Protein AF-A0AAP8BC63-F1 (afdb_monomer_lite)

Sequence (107 aa):
MTLDHYGAYVAQFDVSWDEFSYDQNGKEVLTHKTWEGSGRDKTAHFSTVIPLPPNSKNVKVVARECTGLAWEWWRTIINEQNVPLTNEIKVSIGGTTLYPTANINHN

Structure (mmCIF, N/CA/C/O backbone):
data_AF-A0AAP8BC63-F1
#
_entry.id   AF-A0AAP8BC63-F1
#
loop_
_atom_site.group_PDB
_atom_site.id
_atom_site.type_symbol
_atom_site.label_atom_id
_atom_site.label_alt_id
_atom_site.label_comp_id
_atom_site.label_asym_id
_atom_site.label_entity_id
_atom_site.label_seq_id
_atom_site.pdbx_PDB_ins_code
_atom_site.Cartn_x
_atom_site.Cartn_y
_atom_site.Cartn_z
_atom_site.occupancy
_atom_site.B_iso_or_equiv
_atom_site.auth_seq_id
_atom_site.auth_comp_id
_atom_site.auth_asym_id
_atom_site.auth_atom_id
_atom_site.pdbx_PDB_model_num
ATOM 1 N N . MET A 1 1 ? -5.075 8.201 1.022 1.00 97.38 1 MET A N 1
ATOM 2 C CA . MET A 1 1 ? -3.746 7.716 0.596 1.00 97.38 1 MET A CA 1
ATOM 3 C C . MET A 1 1 ? -3.667 7.712 -0.920 1.00 97.38 1 MET A C 1
ATOM 5 O O . MET A 1 1 ? -4.613 7.269 -1.559 1.00 97.38 1 MET A O 1
ATOM 9 N N . THR A 1 2 ? -2.563 8.179 -1.486 1.00 98.38 2 THR A N 1
ATOM 10 C CA . THR A 1 2 ? -2.311 8.185 -2.932 1.00 98.38 2 THR A CA 1
ATOM 11 C C . THR A 1 2 ? -1.253 7.142 -3.261 1.00 98.38 2 THR A C 1
ATOM 13 O O . THR A 1 2 ? -0.217 7.100 -2.597 1.00 98.38 2 THR A O 1
ATOM 16 N N . LEU A 1 3 ? -1.513 6.318 -4.275 1.00 98.44 3 LEU A N 1
ATOM 17 C CA . LEU A 1 3 ? -0.518 5.430 -4.874 1.00 98.44 3 LEU A CA 1
ATOM 18 C C . LEU A 1 3 ? -0.054 6.034 -6.198 1.00 98.44 3 LEU A C 1
ATOM 20 O O . LEU A 1 3 ? -0.883 6.496 -6.985 1.00 98.44 3 LEU A O 1
ATOM 24 N N . ASP A 1 4 ? 1.250 6.005 -6.441 1.00 98.50 4 ASP A N 1
ATOM 25 C CA . ASP A 1 4 ? 1.878 6.542 -7.643 1.00 98.50 4 ASP A CA 1
ATOM 26 C C . ASP A 1 4 ? 2.931 5.557 -8.167 1.00 98.50 4 ASP A C 1
ATOM 28 O O . ASP A 1 4 ? 3.871 5.201 -7.456 1.00 98.50 4 ASP A O 1
ATOM 32 N N . HIS A 1 5 ? 2.755 5.066 -9.392 1.00 98.44 5 HIS A N 1
ATOM 33 C CA . HIS A 1 5 ? 3.665 4.127 -10.049 1.00 98.44 5 HIS A CA 1
ATOM 34 C C . HIS A 1 5 ? 4.177 4.713 -11.358 1.00 98.44 5 HIS A C 1
ATOM 36 O O . HIS A 1 5 ? 3.435 4.846 -12.336 1.00 98.44 5 HIS A O 1
ATOM 42 N N . TYR A 1 6 ? 5.475 4.996 -11.377 1.00 98.25 6 TYR A N 1
ATOM 43 C CA . TYR A 1 6 ? 6.213 5.479 -12.543 1.00 98.25 6 TYR A CA 1
ATOM 44 C C . TYR A 1 6 ? 7.428 4.593 -12.875 1.00 98.25 6 TYR A C 1
ATOM 46 O O . TYR A 1 6 ? 8.279 4.979 -13.675 1.00 98.25 6 TYR A O 1
ATOM 54 N N . GLY A 1 7 ? 7.533 3.409 -12.263 1.00 97.81 7 GLY A N 1
ATOM 55 C CA . GLY A 1 7 ? 8.624 2.464 -12.498 1.00 97.81 7 GLY A CA 1
ATOM 56 C C . GLY A 1 7 ? 8.505 1.726 -13.834 1.00 97.81 7 GLY A C 1
ATOM 57 O O . GLY A 1 7 ? 7.411 1.393 -14.290 1.00 97.81 7 GLY A O 1
ATOM 58 N N . ALA A 1 8 ? 9.641 1.415 -14.454 1.00 96.94 8 ALA A N 1
ATOM 59 C CA . ALA A 1 8 ? 9.718 0.687 -15.723 1.00 96.94 8 ALA A CA 1
ATOM 60 C C . ALA A 1 8 ? 9.504 -0.834 -15.547 1.00 96.94 8 ALA A C 1
ATOM 62 O O . ALA A 1 8 ? 10.338 -1.639 -15.957 1.00 96.94 8 ALA A O 1
ATOM 63 N N . TYR A 1 9 ? 8.406 -1.222 -14.895 1.00 96.56 9 TYR A N 1
ATOM 64 C CA . TYR A 1 9 ? 8.006 -2.604 -14.614 1.00 96.56 9 TYR A CA 1
ATOM 65 C C . TYR A 1 9 ? 6.495 -2.695 -14.352 1.00 96.56 9 TYR A C 1
ATOM 67 O O . TYR A 1 9 ? 5.826 -1.697 -14.073 1.00 96.56 9 TYR A O 1
ATOM 75 N N . VAL A 1 10 ? 5.938 -3.906 -14.426 1.00 97.62 10 VAL A N 1
ATOM 76 C CA . VAL A 1 10 ? 4.580 -4.179 -13.932 1.00 97.62 10 VAL A CA 1
ATOM 77 C C . VAL A 1 10 ? 4.638 -4.294 -12.413 1.00 97.62 10 VAL A C 1
ATOM 79 O O . VAL A 1 10 ? 5.509 -4.986 -11.890 1.00 97.62 10 VAL A O 1
ATOM 82 N N . ALA A 1 11 ? 3.717 -3.642 -11.709 1.00 98.06 11 ALA A N 1
ATOM 83 C CA . ALA A 1 11 ? 3.621 -3.691 -10.259 1.00 98.06 11 ALA A CA 1
ATOM 84 C C . ALA A 1 11 ? 2.260 -4.216 -9.787 1.00 98.06 11 ALA A C 1
ATOM 86 O O . ALA A 1 11 ? 1.245 -4.051 -10.462 1.00 98.06 11 ALA A O 1
ATOM 87 N N . GLN A 1 12 ? 2.238 -4.797 -8.593 1.00 98.00 12 GLN A N 1
ATOM 88 C CA . GLN A 1 12 ? 1.028 -5.061 -7.823 1.00 98.00 12 GLN A CA 1
ATOM 89 C C . GLN A 1 12 ? 1.150 -4.394 -6.461 1.00 98.00 12 GLN A C 1
ATOM 91 O O . GLN A 1 12 ? 2.212 -4.425 -5.839 1.00 98.00 12 GLN A O 1
ATOM 96 N N . PHE A 1 13 ? 0.043 -3.842 -5.980 1.00 98.38 13 PHE A N 1
ATOM 97 C CA . PHE A 1 13 ? -0.071 -3.368 -4.608 1.00 98.38 13 PHE A CA 1
ATOM 98 C C . PHE A 1 13 ? -0.929 -4.342 -3.799 1.00 98.38 13 PHE A C 1
ATOM 100 O O . PHE A 1 13 ? -1.835 -4.968 -4.342 1.00 98.38 13 PHE A O 1
ATOM 107 N N . ASP A 1 14 ? -0.659 -4.453 -2.507 1.00 98.25 14 ASP A N 1
ATOM 108 C CA . ASP A 1 14 ? -1.530 -5.073 -1.511 1.00 98.25 14 ASP A CA 1
ATOM 109 C C . ASP A 1 14 ? -1.693 -4.061 -0.373 1.00 98.25 14 ASP A C 1
ATOM 111 O O . ASP A 1 14 ? -0.765 -3.800 0.398 1.00 98.25 14 ASP A O 1
ATOM 115 N N . VAL A 1 15 ? -2.859 -3.416 -0.363 1.00 98.50 15 VAL A N 1
ATOM 116 C CA . VAL A 1 15 ? -3.235 -2.374 0.591 1.00 98.50 15 VAL A CA 1
ATOM 117 C C . VAL A 1 15 ? -4.402 -2.863 1.432 1.00 98.50 15 VAL A C 1
ATOM 119 O O . VAL A 1 15 ? -5.454 -3.232 0.897 1.00 98.50 15 VAL A O 1
ATOM 122 N N . SER A 1 16 ? -4.238 -2.779 2.748 1.00 98.69 16 SER A N 1
ATOM 123 C CA . SER A 1 16 ? -5.271 -3.124 3.719 1.00 98.69 16 SER A CA 1
ATOM 124 C C . SER A 1 16 ? -5.229 -2.208 4.936 1.00 98.69 16 SER A C 1
ATOM 126 O O . SER A 1 16 ? -4.196 -1.614 5.242 1.00 98.69 16 SER A O 1
ATOM 128 N N . TRP A 1 17 ? -6.347 -2.108 5.642 1.00 98.75 17 TRP A N 1
ATOM 129 C CA . TRP A 1 17 ? -6.471 -1.394 6.912 1.00 98.75 17 TRP A CA 1
ATOM 130 C C . TRP A 1 17 ? -7.576 -2.037 7.748 1.00 98.75 17 TRP A C 1
ATOM 132 O O . TRP A 1 17 ? -8.379 -2.812 7.229 1.00 98.75 17 TRP A O 1
ATOM 142 N N . ASP A 1 18 ? -7.638 -1.697 9.028 1.00 98.75 18 ASP A N 1
ATOM 143 C CA . ASP A 1 18 ? -8.767 -2.040 9.884 1.00 98.75 18 ASP A CA 1
ATOM 144 C C . ASP A 1 18 ? -9.561 -0.777 10.213 1.00 98.75 18 ASP A C 1
ATOM 146 O O . ASP A 1 18 ? -8.989 0.256 10.557 1.00 98.75 18 ASP A O 1
ATOM 150 N N . GLU A 1 19 ? -10.883 -0.865 10.149 1.00 98.50 19 GLU A N 1
ATOM 151 C CA . GLU A 1 19 ? -11.787 0.151 10.684 1.00 98.50 19 GLU A CA 1
ATOM 152 C C . GLU A 1 19 ? -12.190 -0.246 12.101 1.00 98.50 19 GLU A C 1
ATOM 154 O O . GLU A 1 19 ? -12.756 -1.326 12.307 1.00 98.50 19 GLU A O 1
ATOM 159 N N . PHE A 1 20 ? -11.892 0.607 13.083 1.00 97.75 20 PHE A N 1
ATOM 160 C CA . PHE A 1 20 ? -12.276 0.351 14.469 1.00 97.75 20 PHE A CA 1
ATOM 161 C C . PHE A 1 20 ? -13.627 0.987 14.810 1.00 97.75 20 PHE A C 1
ATOM 163 O O . PHE A 1 20 ? -13.969 2.087 14.370 1.00 97.75 20 PHE A O 1
ATOM 170 N N . SER A 1 21 ? -14.397 0.281 15.624 1.00 98.19 21 SER A N 1
ATOM 171 C CA . SER A 1 21 ? -15.627 0.751 16.263 1.00 98.19 21 SER A CA 1
ATOM 172 C C . SER A 1 21 ? -15.679 0.238 17.700 1.00 98.19 21 SER A C 1
ATOM 174 O O . SER A 1 21 ? -14.825 -0.551 18.100 1.00 98.19 21 SER A O 1
ATOM 176 N N . TYR A 1 22 ? -16.692 0.630 18.467 1.00 98.12 22 TYR A N 1
ATOM 177 C CA . TYR A 1 22 ? -16.902 0.123 19.823 1.00 98.12 22 TYR A CA 1
ATOM 178 C C . TYR A 1 22 ? -18.254 -0.579 19.923 1.00 98.12 22 TYR A C 1
ATOM 180 O O . TYR A 1 22 ? -19.249 -0.087 19.388 1.00 98.12 22 TYR A O 1
ATOM 188 N N . ASP A 1 23 ? -18.285 -1.736 20.585 1.00 97.00 23 ASP A N 1
ATOM 189 C CA . ASP A 1 23 ? -19.532 -2.426 20.909 1.00 97.00 23 ASP A CA 1
ATOM 190 C C . ASP A 1 23 ? -20.269 -1.751 22.083 1.00 97.00 23 ASP A C 1
ATOM 192 O O . ASP A 1 23 ? -19.799 -0.779 22.679 1.00 97.00 23 ASP A O 1
ATOM 196 N N . GLN A 1 24 ? -21.436 -2.287 22.445 1.00 97.19 24 GLN A N 1
ATOM 197 C CA . GLN A 1 24 ? -22.248 -1.788 23.564 1.00 97.19 24 GLN A CA 1
ATOM 198 C C . GLN A 1 24 ? -21.535 -1.803 24.931 1.00 97.19 24 GLN A C 1
ATOM 200 O O . GLN A 1 24 ? -21.973 -1.117 25.850 1.00 97.19 24 GLN A O 1
A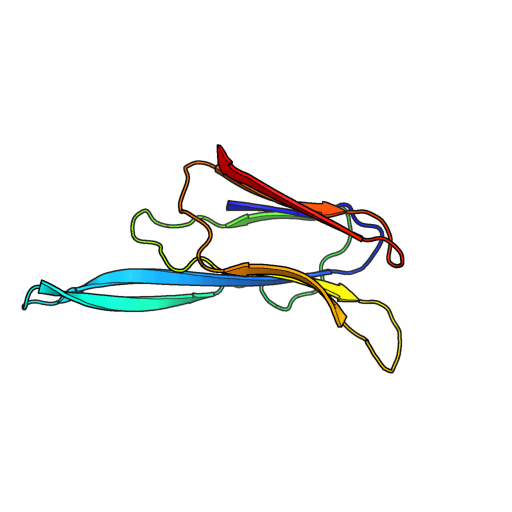TOM 205 N N . ASN A 1 25 ? -20.446 -2.564 25.073 1.00 97.06 25 ASN A N 1
ATOM 206 C CA . ASN A 1 25 ? -19.646 -2.657 26.294 1.00 97.06 25 ASN A CA 1
ATOM 207 C C . ASN A 1 25 ? -18.404 -1.748 26.246 1.00 97.06 25 ASN A C 1
ATOM 209 O O . ASN A 1 25 ? -17.567 -1.811 27.146 1.00 97.06 25 ASN A O 1
ATOM 213 N N . GLY A 1 26 ? -18.246 -0.938 25.193 1.00 96.25 26 GLY A N 1
ATOM 214 C CA . GLY A 1 26 ? -17.060 -0.112 24.975 1.00 96.25 26 GLY A CA 1
ATOM 215 C C . GLY A 1 26 ? -15.825 -0.910 24.547 1.00 96.25 26 GLY A C 1
ATOM 216 O O . GLY A 1 26 ? -14.716 -0.376 24.576 1.00 96.25 26 GLY A O 1
ATOM 217 N N . LYS A 1 27 ? -15.980 -2.180 24.151 1.00 97.69 27 LYS A N 1
ATOM 218 C CA . LYS A 1 27 ? -14.876 -2.985 23.627 1.00 97.69 27 LYS A CA 1
ATOM 219 C C . LYS A 1 27 ? -14.655 -2.649 22.158 1.00 97.69 27 LYS A C 1
ATOM 221 O O . LYS A 1 27 ? -15.597 -2.580 21.373 1.00 97.69 27 LYS A O 1
ATOM 226 N N . GLU A 1 28 ? -13.393 -2.470 21.789 1.00 97.50 28 GLU A N 1
ATOM 227 C CA . GLU A 1 28 ? -13.010 -2.228 20.404 1.00 97.50 28 GLU A CA 1
ATOM 228 C C . GLU A 1 28 ? -13.309 -3.453 19.518 1.00 97.50 28 GLU A C 1
ATOM 230 O O . GLU A 1 28 ? -12.983 -4.594 19.861 1.00 97.50 28 GLU A O 1
ATOM 235 N N . VAL A 1 29 ? -13.917 -3.197 18.361 1.00 98.19 29 VAL A N 1
ATOM 236 C CA . VAL A 1 29 ? -14.208 -4.167 17.302 1.00 98.19 29 VAL A CA 1
ATOM 237 C C . VAL A 1 29 ? -13.504 -3.706 16.034 1.00 98.19 29 VAL A C 1
ATOM 239 O O . VAL A 1 29 ? -13.645 -2.549 15.641 1.00 98.19 29 VAL A O 1
ATOM 242 N N . LEU A 1 30 ? -12.762 -4.612 15.395 1.00 98.25 30 LEU A N 1
ATOM 243 C CA . LEU A 1 30 ? -12.005 -4.337 14.175 1.00 98.25 30 LEU A CA 1
ATOM 244 C C . LEU A 1 30 ? -12.666 -4.984 12.970 1.00 98.25 30 LEU A C 1
ATOM 246 O O . LEU A 1 30 ? -12.922 -6.187 12.966 1.00 98.25 30 LEU A O 1
ATOM 250 N N . THR A 1 31 ? -12.900 -4.179 11.940 1.00 98.44 31 THR A N 1
ATOM 251 C CA . THR A 1 31 ? -13.386 -4.645 10.644 1.00 98.44 31 THR A CA 1
ATOM 252 C C . THR A 1 31 ? -12.275 -4.508 9.619 1.00 98.44 31 THR A C 1
ATOM 254 O O . THR A 1 31 ? -11.918 -3.394 9.241 1.00 98.44 31 THR A O 1
ATOM 257 N N . HIS A 1 32 ? -11.748 -5.636 9.149 1.00 98.50 32 HIS A N 1
ATOM 258 C CA . HIS A 1 32 ? -10.688 -5.642 8.147 1.00 98.50 32 HIS A CA 1
ATOM 259 C C . HIS A 1 32 ? -11.196 -5.176 6.779 1.00 98.50 32 HIS A C 1
ATOM 261 O O . HIS A 1 32 ? -12.279 -5.572 6.334 1.00 98.50 32 HIS A O 1
ATOM 267 N N . LYS A 1 33 ? -10.394 -4.361 6.098 1.00 98.56 33 LYS A N 1
ATOM 268 C CA . LYS A 1 33 ? -10.654 -3.826 4.764 1.00 98.56 33 LYS A CA 1
ATOM 269 C C . LYS A 1 33 ? -9.443 -4.031 3.869 1.00 98.56 33 LYS A C 1
ATOM 271 O O . LYS A 1 33 ? -8.293 -3.928 4.291 1.00 98.56 33 LYS A O 1
ATOM 276 N N . THR A 1 34 ? -9.717 -4.257 2.594 1.00 98.50 34 THR A N 1
ATOM 277 C CA . THR A 1 34 ? -8.702 -4.386 1.551 1.00 98.50 34 THR A CA 1
ATOM 278 C C . THR A 1 34 ? -9.118 -3.516 0.379 1.00 98.50 34 THR A C 1
ATOM 280 O O . THR A 1 34 ? -10.295 -3.468 0.020 1.00 98.50 34 THR A O 1
ATOM 283 N N . TRP A 1 35 ? -8.162 -2.822 -0.229 1.00 98.56 35 TRP A N 1
ATOM 284 C CA . TRP A 1 35 ? -8.431 -2.079 -1.452 1.00 98.56 35 TRP A CA 1
ATOM 285 C C . TRP A 1 35 ? -8.772 -3.034 -2.606 1.00 98.56 35 TRP A C 1
ATOM 287 O O . TRP A 1 35 ? -8.066 -4.008 -2.847 1.00 98.56 35 TRP A O 1
ATOM 297 N N . GLU A 1 36 ? -9.822 -2.738 -3.372 1.00 97.81 36 GLU A N 1
ATOM 298 C CA . GLU A 1 36 ? -10.300 -3.601 -4.469 1.00 97.81 36 GLU A CA 1
ATOM 299 C C . GLU A 1 36 ? -9.286 -3.804 -5.609 1.00 97.81 36 GLU A C 1
ATOM 301 O O . GLU A 1 36 ? -9.379 -4.760 -6.388 1.00 97.81 36 GLU A O 1
ATOM 306 N N . GLY A 1 37 ? -8.332 -2.878 -5.737 1.00 97.50 37 GLY A N 1
ATOM 307 C CA . GLY A 1 37 ? -7.246 -2.961 -6.708 1.00 97.50 37 GLY A CA 1
ATOM 308 C C . GLY A 1 37 ? -6.066 -3.820 -6.255 1.00 97.50 37 GLY A C 1
ATOM 309 O O . GLY A 1 37 ? -5.156 -4.028 -7.062 1.00 97.50 37 GLY A O 1
ATOM 310 N N . SER A 1 38 ? -6.074 -4.317 -5.013 1.00 97.69 38 SER A N 1
ATOM 311 C CA . SER A 1 38 ? -5.009 -5.163 -4.481 1.00 97.69 38 SER A CA 1
ATOM 312 C C . SER A 1 38 ? -4.841 -6.437 -5.318 1.00 97.69 38 SER A C 1
ATOM 314 O O . SER A 1 38 ? -5.818 -7.051 -5.748 1.00 97.69 38 SER A O 1
ATOM 316 N N . GLY A 1 39 ? -3.590 -6.816 -5.584 1.00 96.06 39 GLY A N 1
ATOM 317 C CA . GLY A 1 39 ? -3.234 -7.989 -6.391 1.00 96.06 39 GLY A CA 1
ATOM 318 C C . GLY A 1 39 ? -3.503 -7.860 -7.896 1.00 96.06 39 GLY A C 1
ATOM 319 O O . GLY A 1 39 ? -3.395 -8.852 -8.610 1.00 96.06 39 GLY A O 1
ATOM 320 N N . ARG A 1 40 ? -3.865 -6.670 -8.400 1.00 97.62 40 ARG A N 1
ATOM 321 C CA . ARG A 1 40 ? -4.048 -6.426 -9.842 1.00 97.62 40 ARG A CA 1
ATOM 322 C C . ARG A 1 40 ? -2.831 -5.746 -10.448 1.00 97.62 40 ARG A C 1
ATOM 324 O O . ARG A 1 40 ? -2.339 -4.769 -9.887 1.00 97.62 40 ARG A O 1
ATOM 331 N N . ASP A 1 41 ? -2.438 -6.195 -11.633 1.00 97.69 41 ASP A N 1
ATOM 332 C CA . ASP A 1 41 ? -1.316 -5.629 -12.385 1.00 97.69 41 ASP A CA 1
ATOM 333 C C . ASP A 1 41 ? -1.541 -4.147 -12.722 1.00 97.69 41 ASP A C 1
ATOM 335 O O . ASP A 1 41 ? -2.639 -3.737 -13.126 1.00 97.69 41 ASP A O 1
ATOM 339 N N . LYS A 1 42 ? -0.484 -3.347 -12.547 1.00 97.94 42 LYS A N 1
ATOM 340 C CA . LYS A 1 42 ? -0.403 -1.913 -12.854 1.00 97.94 42 LYS A CA 1
ATOM 341 C C . LYS A 1 42 ? 0.873 -1.624 -13.637 1.00 97.94 42 LYS A C 1
ATOM 343 O O . LYS A 1 42 ? 1.962 -2.014 -13.225 1.00 97.94 42 LYS A O 1
ATOM 348 N N . THR A 1 43 ? 0.749 -0.913 -14.748 1.00 97.69 43 THR A N 1
ATOM 349 C CA . THR A 1 43 ? 1.878 -0.425 -15.553 1.00 97.69 43 THR A CA 1
ATOM 350 C C . THR A 1 43 ? 2.097 1.060 -15.299 1.00 97.69 43 THR A C 1
ATOM 352 O O . THR A 1 43 ? 1.156 1.764 -14.936 1.00 97.69 43 THR A O 1
ATOM 355 N N . ALA A 1 44 ? 3.310 1.558 -15.529 1.00 95.50 44 ALA A N 1
ATOM 356 C CA . ALA A 1 44 ? 3.544 2.997 -15.528 1.00 95.50 44 ALA A CA 1
ATOM 357 C C . ALA A 1 44 ? 2.883 3.675 -16.753 1.00 95.50 44 ALA A C 1
ATOM 359 O O . ALA A 1 44 ? 2.851 3.098 -17.838 1.00 95.50 44 ALA A O 1
ATOM 360 N N . HIS A 1 45 ? 2.358 4.896 -16.646 1.00 97.38 45 HIS A N 1
ATOM 361 C CA . HIS A 1 45 ? 2.092 5.620 -15.399 1.00 97.38 45 HIS A CA 1
ATOM 362 C C . HIS A 1 45 ? 0.748 5.177 -14.799 1.00 97.38 45 HIS A C 1
ATOM 364 O O . HIS A 1 45 ? -0.261 5.151 -15.506 1.00 97.38 45 HIS A O 1
ATOM 370 N N . PHE A 1 46 ? 0.708 4.890 -13.498 1.00 98.44 46 PHE A N 1
ATOM 371 C CA . PHE A 1 46 ? -0.531 4.592 -12.778 1.00 98.44 46 PHE A CA 1
ATOM 372 C C . PHE A 1 46 ? -0.619 5.427 -11.505 1.00 98.44 46 PHE A C 1
ATOM 374 O O . PHE A 1 46 ? 0.316 5.453 -10.715 1.00 98.44 46 PHE A O 1
ATOM 381 N N . SER A 1 47 ? -1.769 6.061 -11.278 1.00 98.25 47 SER A N 1
ATOM 382 C CA . SER A 1 47 ? -2.051 6.766 -10.032 1.00 98.25 47 SER A CA 1
ATOM 383 C C . SER A 1 47 ? -3.496 6.545 -9.607 1.00 98.25 47 SER A C 1
ATOM 385 O O . SER A 1 47 ? -4.397 6.463 -10.443 1.00 98.25 47 SER A O 1
ATOM 387 N N . THR A 1 48 ? -3.716 6.418 -8.301 1.00 98.44 48 THR A N 1
ATOM 388 C CA . THR A 1 48 ? -5.050 6.265 -7.716 1.00 98.44 48 THR A CA 1
ATOM 389 C C . THR A 1 48 ? -5.082 6.808 -6.296 1.00 98.44 48 THR A C 1
ATOM 391 O O . THR A 1 48 ? -4.068 6.836 -5.597 1.00 98.44 48 THR A O 1
ATOM 394 N N . VAL A 1 49 ? -6.280 7.168 -5.844 1.00 98.25 49 VAL A N 1
ATOM 395 C CA . VAL A 1 49 ? -6.543 7.561 -4.459 1.00 98.25 49 VAL A CA 1
ATOM 396 C C . VAL A 1 49 ? -7.352 6.467 -3.770 1.00 98.25 49 VAL A C 1
ATOM 398 O O . VAL A 1 49 ? -8.334 5.969 -4.315 1.00 98.25 49 VAL A O 1
ATOM 401 N N . ILE A 1 50 ? -6.926 6.099 -2.566 1.00 98.06 50 ILE A N 1
ATOM 402 C CA . ILE A 1 50 ? -7.615 5.189 -1.653 1.00 98.06 50 ILE A CA 1
ATOM 403 C C . ILE A 1 50 ? -8.074 6.031 -0.455 1.00 98.06 50 ILE A C 1
ATOM 405 O O . ILE A 1 50 ? -7.223 6.490 0.323 1.00 98.06 50 ILE A O 1
ATOM 409 N N . PRO A 1 51 ? -9.383 6.305 -0.317 1.00 97.12 51 PRO A N 1
ATOM 410 C CA . PRO A 1 51 ? -9.903 7.017 0.840 1.00 97.12 51 PRO A CA 1
ATOM 411 C C . PRO A 1 51 ? -9.791 6.123 2.078 1.00 97.12 51 PRO A C 1
ATOM 413 O O . PRO A 1 51 ? -10.235 4.978 2.061 1.00 97.12 51 PRO A O 1
ATOM 416 N N . LEU A 1 52 ? -9.192 6.654 3.143 1.00 97.94 52 LEU A N 1
ATOM 417 C CA . LEU A 1 52 ? -9.118 5.997 4.445 1.00 97.94 52 LEU A CA 1
ATOM 418 C C . LEU A 1 52 ? -10.036 6.758 5.408 1.00 97.94 52 LEU A C 1
ATOM 420 O O . LEU A 1 52 ? -9.814 7.953 5.618 1.00 97.94 52 LEU A O 1
ATOM 424 N N . PRO A 1 53 ? -11.076 6.118 5.965 1.00 97.62 53 PRO A N 1
ATOM 425 C CA . PRO A 1 53 ? -11.919 6.734 6.982 1.00 97.62 53 PRO A CA 1
ATOM 426 C C . PRO A 1 53 ? -11.129 7.167 8.232 1.00 97.62 53 PRO A C 1
ATOM 428 O O . PRO A 1 53 ? -10.094 6.567 8.532 1.00 97.62 53 PRO A O 1
ATOM 431 N N . PRO A 1 54 ? -11.619 8.142 9.023 1.00 97.38 54 PRO A N 1
ATOM 432 C CA . PRO A 1 54 ? -10.934 8.614 10.235 1.00 97.38 54 PRO A CA 1
ATOM 433 C C . PRO A 1 54 ? -10.716 7.541 11.310 1.00 97.38 54 PRO A C 1
ATOM 435 O O . PRO A 1 54 ? -9.835 7.680 12.151 1.00 97.38 54 PRO A O 1
ATOM 438 N N . ASN A 1 55 ? -11.512 6.471 11.291 1.00 97.94 55 ASN A N 1
ATOM 439 C CA . ASN A 1 55 ? -11.375 5.322 12.183 1.00 97.94 55 ASN A CA 1
ATOM 440 C C . ASN A 1 55 ? -10.502 4.201 11.586 1.00 97.94 55 ASN A C 1
ATOM 442 O O . ASN A 1 55 ? -10.628 3.046 11.990 1.00 97.94 55 ASN A O 1
ATOM 446 N N . SER A 1 56 ? -9.642 4.516 10.615 1.00 98.25 56 SER A N 1
ATOM 447 C CA . SER A 1 56 ? -8.690 3.555 10.054 1.00 98.25 56 SER A CA 1
ATOM 448 C C . SER A 1 56 ? -7.471 3.398 10.956 1.00 98.25 56 SER A C 1
ATOM 450 O O . SER A 1 56 ? -6.897 4.380 11.425 1.00 98.25 56 SER A O 1
ATOM 452 N N . LYS A 1 57 ? -7.019 2.163 11.146 1.00 97.62 57 LYS A N 1
ATOM 453 C CA . LYS A 1 57 ? -5.741 1.839 11.782 1.00 97.62 57 LYS A CA 1
ATOM 454 C C . LYS A 1 57 ? -5.103 0.612 11.143 1.00 97.62 57 LYS A C 1
ATOM 456 O O . LYS A 1 57 ? -5.674 0.022 10.229 1.00 97.62 57 LYS A O 1
ATOM 461 N N . ASN A 1 58 ? -3.910 0.246 11.614 1.00 98.06 58 ASN A N 1
ATOM 462 C CA . ASN A 1 58 ? -3.147 -0.897 11.102 1.00 98.06 58 ASN A CA 1
ATOM 463 C C . ASN A 1 58 ? -2.991 -0.845 9.570 1.00 98.06 58 ASN A C 1
ATOM 465 O O . ASN A 1 58 ? -3.085 -1.862 8.884 1.00 98.06 58 ASN A O 1
ATOM 469 N N . VAL A 1 59 ? -2.812 0.362 9.022 1.00 98.31 59 VAL A N 1
ATOM 470 C CA . VAL A 1 59 ? -2.692 0.557 7.578 1.00 98.31 59 VAL A CA 1
ATOM 471 C C . VAL A 1 59 ? -1.420 -0.145 7.109 1.00 98.31 59 VAL A C 1
ATOM 473 O O . VAL A 1 59 ? -0.331 0.090 7.635 1.00 98.31 59 VAL A O 1
ATOM 476 N N . LYS A 1 60 ? -1.570 -1.021 6.122 1.00 98.44 60 LYS A N 1
ATOM 477 C CA . LYS A 1 60 ? -0.503 -1.806 5.507 1.00 98.44 60 LYS A CA 1
ATOM 478 C C . LYS A 1 60 ? -0.431 -1.461 4.030 1.00 98.44 60 LYS A C 1
ATOM 480 O O . LYS A 1 60 ? -1.455 -1.438 3.342 1.00 98.44 60 LYS A O 1
ATOM 485 N N . VAL A 1 61 ? 0.789 -1.261 3.539 1.00 98.25 61 VAL A N 1
ATOM 486 C CA . VAL A 1 61 ? 1.058 -1.056 2.118 1.00 98.25 61 VAL A CA 1
ATOM 487 C C . VAL A 1 61 ? 2.219 -1.931 1.683 1.00 98.25 61 VAL A C 1
ATOM 489 O O . VAL A 1 61 ? 3.359 -1.760 2.112 1.00 98.25 61 VAL A O 1
ATOM 492 N N . VAL A 1 62 ? 1.925 -2.855 0.778 1.00 98.50 62 VAL A N 1
ATOM 493 C CA . VAL A 1 62 ? 2.922 -3.668 0.092 1.00 98.50 62 VAL A CA 1
ATOM 494 C C . VAL A 1 62 ? 2.888 -3.318 -1.387 1.00 98.50 62 VAL A C 1
ATOM 496 O O . VAL A 1 62 ? 1.809 -3.217 -1.968 1.00 98.50 62 VAL A O 1
ATOM 499 N N . ALA A 1 63 ? 4.052 -3.171 -2.013 1.00 98.12 63 ALA A N 1
ATOM 500 C CA . ALA A 1 63 ? 4.166 -3.128 -3.466 1.00 98.12 63 ALA A CA 1
ATOM 501 C C . ALA A 1 63 ? 5.212 -4.134 -3.938 1.00 98.12 63 ALA A C 1
ATOM 503 O O . ALA A 1 63 ? 6.263 -4.304 -3.311 1.00 98.12 63 ALA A O 1
ATOM 504 N N . ARG A 1 64 ? 4.916 -4.808 -5.045 1.00 97.50 64 ARG A N 1
ATOM 505 C CA . ARG A 1 64 ? 5.772 -5.816 -5.668 1.00 97.50 64 ARG A CA 1
ATOM 506 C C . ARG A 1 64 ? 5.920 -5.505 -7.145 1.00 97.50 64 ARG A C 1
ATOM 508 O O . ARG A 1 64 ? 4.945 -5.098 -7.766 1.00 97.50 64 ARG A O 1
ATOM 515 N N . GLU A 1 65 ? 7.093 -5.741 -7.709 1.00 96.69 65 GLU A N 1
ATOM 516 C CA . GLU A 1 65 ? 7.305 -5.717 -9.158 1.00 96.69 65 GLU A CA 1
ATOM 517 C C . GLU A 1 65 ? 7.365 -7.127 -9.739 1.00 96.69 65 GLU A C 1
ATOM 519 O O . GLU A 1 65 ? 7.821 -8.065 -9.082 1.00 96.69 65 GLU A O 1
ATOM 524 N N . CYS A 1 66 ? 6.936 -7.256 -10.989 1.00 93.12 66 CYS A N 1
ATOM 525 C CA . CYS A 1 66 ? 7.111 -8.459 -11.782 1.00 93.12 66 CYS A CA 1
ATOM 526 C C . CYS A 1 66 ? 8.514 -8.454 -12.401 1.00 93.12 66 CYS A C 1
ATOM 528 O O . CYS A 1 66 ? 8.794 -7.647 -13.291 1.00 93.12 66 CYS A O 1
ATOM 530 N N . THR A 1 67 ? 9.395 -9.344 -11.941 1.00 85.00 67 THR A N 1
ATOM 531 C CA . THR A 1 67 ? 10.776 -9.435 -12.459 1.00 85.00 67 THR A CA 1
ATOM 532 C C . THR A 1 67 ? 10.854 -10.210 -13.777 1.00 85.00 67 THR A C 1
ATOM 534 O O . THR A 1 67 ? 11.838 -10.102 -14.506 1.00 85.00 67 THR A O 1
ATOM 537 N N . GLY A 1 68 ? 9.837 -11.034 -14.068 1.00 81.31 68 GLY A N 1
ATOM 538 C CA . GLY A 1 68 ? 9.846 -11.995 -15.174 1.00 81.31 68 GLY A CA 1
ATOM 539 C C . GLY A 1 68 ? 10.796 -13.189 -14.977 1.00 81.31 68 GLY A C 1
ATOM 540 O O . GLY A 1 68 ? 10.971 -13.981 -15.902 1.00 81.31 68 GLY A O 1
ATOM 541 N N . LEU A 1 69 ? 11.417 -13.338 -13.800 1.00 80.88 69 LEU A N 1
ATOM 542 C CA . LEU A 1 69 ? 12.317 -14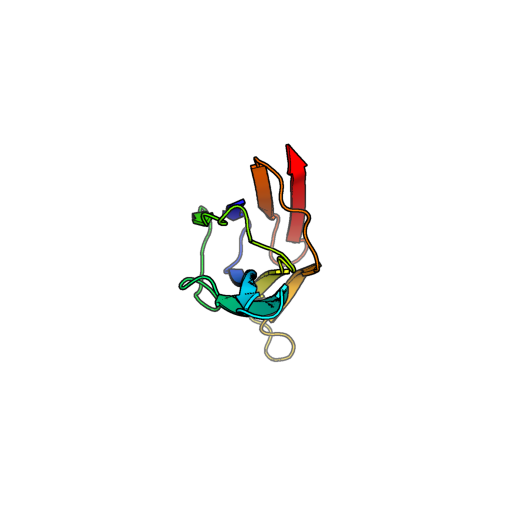.448 -13.477 1.00 80.88 69 LEU A CA 1
ATOM 543 C C . LEU A 1 69 ? 11.537 -15.629 -12.897 1.00 80.88 69 LEU A C 1
ATOM 545 O O . LEU A 1 69 ? 10.839 -15.479 -11.897 1.00 80.88 69 LEU A O 1
ATOM 549 N N . ALA A 1 70 ? 11.724 -16.827 -13.460 1.00 78.25 70 ALA A N 1
ATOM 550 C CA . ALA A 1 70 ? 11.032 -18.053 -13.033 1.00 78.25 70 ALA A CA 1
ATOM 551 C C . ALA A 1 70 ? 11.154 -18.353 -11.525 1.00 78.25 70 ALA A C 1
ATOM 553 O O . ALA A 1 70 ? 10.236 -18.916 -10.935 1.00 78.25 70 ALA A O 1
ATOM 554 N N . TRP A 1 71 ? 12.271 -17.970 -10.901 1.00 73.00 71 TRP A N 1
ATOM 555 C CA . TRP A 1 71 ? 12.561 -18.217 -9.485 1.00 73.00 71 TRP A CA 1
ATOM 556 C C . TRP A 1 71 ? 12.183 -17.062 -8.545 1.00 73.00 71 TRP A C 1
ATOM 558 O O . TRP A 1 71 ? 12.214 -17.245 -7.332 1.00 73.00 71 TRP A O 1
ATOM 568 N N . GLU A 1 72 ? 11.822 -15.889 -9.069 1.00 80.06 72 GLU A N 1
ATOM 569 C CA . GLU A 1 72 ? 11.443 -14.721 -8.263 1.00 80.06 72 GLU A CA 1
ATOM 570 C C . GLU A 1 72 ? 10.445 -13.841 -9.025 1.00 80.06 72 GLU A C 1
ATOM 572 O O . GLU A 1 72 ? 10.677 -12.657 -9.249 1.00 80.06 72 GLU A O 1
ATOM 577 N N . TRP A 1 73 ? 9.326 -14.426 -9.462 1.00 85.31 73 TRP A N 1
ATOM 578 C CA . TRP A 1 73 ? 8.389 -13.752 -10.373 1.00 85.31 73 TRP A CA 1
ATOM 579 C C . TRP A 1 73 ? 7.858 -12.418 -9.827 1.00 85.31 73 TRP A C 1
ATOM 581 O O . TRP A 1 73 ? 7.589 -11.507 -10.604 1.00 85.31 73 TRP A O 1
ATOM 591 N N . TRP A 1 74 ? 7.765 -12.290 -8.498 1.00 93.75 74 TRP A N 1
ATOM 592 C CA . TRP A 1 74 ? 7.404 -11.060 -7.799 1.00 93.75 74 TRP A CA 1
ATOM 593 C C . TRP A 1 74 ? 8.447 -10.704 -6.740 1.00 93.75 74 TRP A C 1
ATOM 595 O O . TRP A 1 74 ? 8.612 -11.447 -5.772 1.00 93.75 74 TRP A O 1
ATOM 605 N N . ARG A 1 75 ? 9.076 -9.533 -6.866 1.00 95.06 75 ARG A N 1
ATOM 606 C CA . ARG A 1 75 ? 9.989 -8.983 -5.854 1.00 95.06 75 ARG A CA 1
ATOM 607 C C . ARG A 1 75 ? 9.301 -7.873 -5.072 1.00 95.06 75 ARG A C 1
ATOM 609 O O . ARG A 1 75 ? 8.693 -6.982 -5.658 1.00 95.06 75 ARG A O 1
ATOM 616 N N . THR A 1 76 ? 9.386 -7.916 -3.743 1.00 96.88 76 THR A N 1
ATOM 617 C CA . THR A 1 76 ? 8.797 -6.878 -2.879 1.00 96.88 76 THR A CA 1
ATOM 618 C C . THR A 1 76 ? 9.669 -5.624 -2.891 1.00 96.88 76 THR A C 1
ATOM 620 O O . THR A 1 76 ? 10.851 -5.697 -2.572 1.00 96.88 76 THR A O 1
ATOM 623 N N . ILE A 1 77 ? 9.075 -4.485 -3.247 1.00 96.38 77 ILE A N 1
ATOM 624 C CA . ILE A 1 77 ? 9.730 -3.169 -3.305 1.00 96.38 77 ILE A CA 1
ATOM 625 C C . ILE A 1 77 ? 9.536 -2.429 -1.979 1.00 96.38 77 ILE A C 1
ATOM 627 O O . ILE A 1 77 ? 10.449 -1.783 -1.474 1.00 96.38 77 ILE A O 1
ATOM 631 N N . ILE A 1 78 ? 8.334 -2.536 -1.410 1.00 97.56 78 ILE A N 1
ATOM 632 C CA . ILE A 1 78 ? 7.986 -1.969 -0.110 1.00 97.56 78 ILE A CA 1
ATOM 633 C C . ILE A 1 78 ? 7.033 -2.898 0.628 1.00 97.56 78 ILE A C 1
ATOM 635 O O . ILE A 1 78 ? 6.190 -3.553 0.012 1.00 97.56 78 ILE A O 1
ATOM 639 N N . ASN A 1 79 ? 7.185 -2.954 1.945 1.00 98.06 79 ASN A N 1
ATOM 640 C CA . ASN A 1 79 ? 6.303 -3.664 2.858 1.00 98.06 79 ASN A CA 1
ATOM 641 C C . ASN A 1 79 ? 6.238 -2.875 4.164 1.00 98.06 79 ASN A C 1
ATOM 643 O O . ASN A 1 79 ? 6.946 -3.189 5.119 1.00 98.06 79 ASN A O 1
ATOM 647 N N . GLU A 1 80 ? 5.421 -1.827 4.162 1.00 98.00 80 GLU A N 1
ATOM 648 C CA . GLU A 1 80 ? 5.232 -0.977 5.328 1.00 98.00 80 GLU A CA 1
ATOM 649 C C . GLU A 1 80 ? 3.985 -1.416 6.094 1.00 98.00 80 GLU A C 1
ATOM 651 O O . GLU A 1 80 ? 2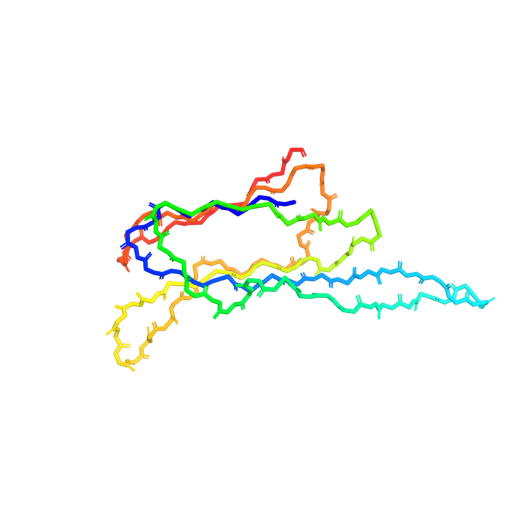.919 -1.661 5.515 1.00 98.00 80 GLU A O 1
ATOM 656 N N . GLN A 1 81 ? 4.132 -1.523 7.409 1.00 97.50 81 GLN A N 1
ATOM 657 C CA . GLN A 1 81 ? 3.090 -1.947 8.337 1.00 97.50 81 GLN A CA 1
ATOM 658 C C . GLN A 1 81 ? 2.827 -0.818 9.326 1.00 97.50 81 GLN A C 1
ATOM 660 O O . GLN A 1 81 ? 3.750 -0.104 9.702 1.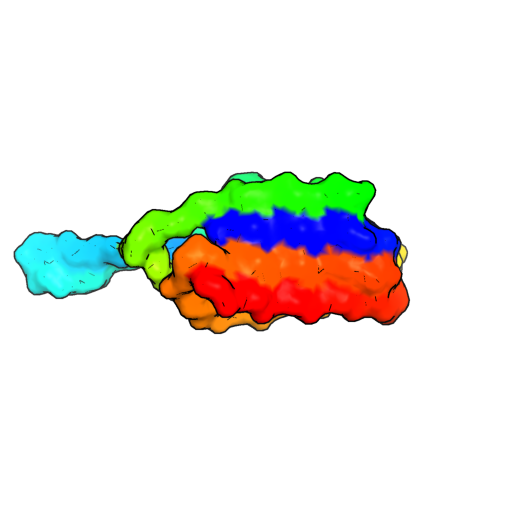00 97.50 81 GLN A O 1
ATOM 665 N N . ASN A 1 82 ? 1.590 -0.698 9.807 1.00 97.00 82 ASN A N 1
ATOM 666 C CA . ASN A 1 82 ? 1.201 0.339 10.769 1.00 97.00 82 ASN A CA 1
ATOM 667 C C . ASN A 1 82 ? 1.525 1.763 10.285 1.00 97.00 82 ASN A C 1
ATOM 669 O O . ASN A 1 82 ? 1.937 2.615 11.073 1.00 97.00 82 ASN A O 1
ATOM 673 N N . VAL A 1 83 ? 1.312 2.017 8.991 1.00 97.44 83 VAL A N 1
ATOM 674 C CA . VAL A 1 83 ? 1.461 3.344 8.387 1.00 97.44 83 VAL A CA 1
ATOM 675 C C . VAL A 1 83 ? 0.563 4.325 9.157 1.00 97.44 83 VAL A C 1
ATOM 677 O O . VAL A 1 83 ? -0.641 4.069 9.281 1.00 97.44 83 VAL A O 1
ATOM 680 N N . PRO A 1 84 ? 1.106 5.428 9.706 1.00 96.44 84 PRO A N 1
ATOM 681 C CA . PRO A 1 84 ? 0.311 6.358 10.492 1.00 96.44 84 PRO A CA 1
ATOM 682 C C . PRO A 1 84 ? -0.743 7.027 9.612 1.00 96.44 84 PRO A C 1
ATOM 684 O O . PRO A 1 84 ? -0.462 7.456 8.490 1.00 96.44 84 PRO A O 1
ATOM 687 N N . LEU A 1 85 ? -1.966 7.123 10.137 1.00 96.81 85 LEU A N 1
ATOM 688 C CA . LEU A 1 85 ? -3.053 7.823 9.469 1.00 96.81 85 LEU A CA 1
ATOM 689 C C . LEU A 1 85 ? -2.790 9.334 9.526 1.00 96.81 85 LEU A C 1
ATOM 691 O O . LEU A 1 85 ? -2.936 9.958 10.575 1.00 96.81 85 LEU A O 1
ATOM 695 N N . THR A 1 86 ? -2.399 9.909 8.393 1.00 95.88 86 THR A N 1
ATOM 696 C CA . THR A 1 86 ? -2.213 11.353 8.194 1.00 95.88 86 THR A CA 1
ATOM 697 C C . THR A 1 86 ? -3.191 11.877 7.145 1.00 95.88 86 THR A C 1
ATOM 699 O O . THR A 1 86 ? -3.855 11.095 6.457 1.00 95.88 86 THR A O 1
ATOM 702 N N . ASN A 1 87 ? -3.298 13.204 7.020 1.00 93.44 87 ASN A N 1
ATOM 703 C CA . ASN A 1 87 ? -4.156 13.830 6.009 1.00 93.44 87 ASN A CA 1
ATOM 704 C C . ASN A 1 87 ? -3.721 13.419 4.600 1.00 93.44 87 ASN A C 1
ATOM 706 O O . ASN A 1 87 ? -4.556 13.085 3.756 1.00 93.44 87 ASN A O 1
ATOM 710 N N . GLU A 1 88 ? -2.409 13.384 4.367 1.00 94.06 88 GLU A N 1
ATOM 711 C CA . GLU A 1 88 ? -1.829 12.883 3.136 1.00 94.06 88 GLU A CA 1
ATOM 712 C C . GLU A 1 88 ? -0.826 11.765 3.436 1.00 94.06 88 GLU A C 1
ATOM 714 O O . GLU A 1 88 ? 0.152 11.945 4.158 1.00 94.06 88 GLU A O 1
ATOM 719 N N . ILE A 1 89 ? -1.076 10.596 2.848 1.00 98.00 89 ILE A N 1
ATOM 720 C CA . ILE A 1 89 ? -0.114 9.495 2.755 1.00 98.00 89 ILE A CA 1
ATOM 721 C C . ILE A 1 89 ? 0.145 9.315 1.267 1.00 98.00 89 ILE A C 1
ATOM 723 O O . ILE A 1 89 ? -0.783 8.947 0.534 1.00 98.00 89 ILE A O 1
ATOM 727 N N . LYS A 1 90 ? 1.370 9.574 0.814 1.00 98.19 90 LYS A N 1
ATOM 728 C CA . LYS A 1 90 ? 1.769 9.382 -0.582 1.00 98.19 90 LYS A CA 1
ATOM 729 C C . LYS A 1 90 ? 2.761 8.234 -0.678 1.00 98.19 90 LYS A C 1
ATOM 731 O O . LYS A 1 90 ? 3.879 8.342 -0.187 1.00 98.19 90 LYS A O 1
ATOM 736 N N . VAL A 1 91 ? 2.356 7.162 -1.351 1.00 98.31 91 VAL A N 1
ATOM 737 C CA . VAL A 1 91 ? 3.193 5.995 -1.638 1.00 98.31 91 VAL A CA 1
ATOM 738 C C . VAL A 1 91 ? 3.588 6.047 -3.102 1.00 98.31 91 VAL A C 1
ATOM 740 O O . VAL A 1 91 ? 2.725 6.036 -3.977 1.00 98.31 91 VAL A O 1
ATOM 743 N N . SER A 1 92 ? 4.886 6.117 -3.370 1.00 98.38 92 SER A N 1
ATOM 744 C CA . SER A 1 92 ? 5.416 6.221 -4.728 1.00 98.38 92 SER A CA 1
ATOM 745 C C . SER A 1 92 ? 6.404 5.094 -5.005 1.00 98.38 92 SER A C 1
ATOM 747 O O . SER A 1 92 ? 7.307 4.876 -4.197 1.00 98.38 92 SER A O 1
ATOM 749 N N . ILE A 1 93 ? 6.256 4.408 -6.139 1.00 98.50 93 ILE A N 1
ATOM 750 C CA . ILE A 1 93 ? 7.202 3.400 -6.635 1.00 98.50 93 ILE A CA 1
ATOM 751 C C . ILE A 1 93 ? 7.742 3.786 -8.018 1.00 98.50 93 ILE A C 1
ATOM 753 O O . ILE A 1 93 ? 7.023 4.329 -8.860 1.00 98.50 93 ILE A O 1
ATOM 757 N N . GLY A 1 94 ? 9.028 3.525 -8.238 1.00 98.19 94 GLY A N 1
ATOM 758 C CA . GLY A 1 94 ? 9.774 4.018 -9.392 1.00 98.19 94 GLY A CA 1
ATOM 759 C C . GLY A 1 94 ? 10.979 3.161 -9.767 1.00 98.19 94 GLY A C 1
ATOM 760 O O . GLY A 1 94 ? 11.130 2.029 -9.309 1.00 98.19 94 GLY A O 1
ATOM 761 N N . GLY A 1 95 ? 11.858 3.710 -10.603 1.00 97.50 95 GLY A N 1
ATOM 762 C CA . GLY A 1 95 ? 13.096 3.045 -11.015 1.00 97.50 95 GLY A CA 1
ATOM 763 C C . GLY A 1 95 ? 12.894 2.019 -12.132 1.00 97.50 95 GLY A C 1
ATOM 764 O O . GLY A 1 95 ? 12.009 2.156 -12.976 1.00 97.50 95 GLY A O 1
ATOM 765 N N . THR A 1 96 ? 13.748 0.999 -12.160 1.00 96.12 96 THR A N 1
ATOM 766 C CA . THR A 1 96 ? 13.748 -0.070 -13.177 1.00 96.12 96 THR A CA 1
ATOM 767 C C . THR A 1 96 ? 13.637 -1.437 -12.517 1.00 96.12 96 THR A C 1
ATOM 769 O O . THR A 1 96 ? 13.883 -1.546 -11.321 1.00 96.12 96 THR A O 1
ATOM 772 N N . THR A 1 97 ? 13.369 -2.491 -13.293 1.00 93.50 97 THR A N 1
ATOM 773 C CA . THR A 1 97 ? 13.327 -3.872 -12.778 1.00 93.50 97 THR A CA 1
ATOM 774 C C . THR A 1 97 ? 14.617 -4.312 -12.083 1.00 93.50 97 THR A C 1
ATOM 776 O O . THR A 1 97 ? 14.601 -5.230 -11.282 1.00 93.50 97 THR A O 1
ATOM 779 N N . LEU A 1 98 ? 15.775 -3.703 -12.353 1.00 92.38 98 LEU A N 1
ATOM 780 C CA . LEU A 1 98 ? 17.006 -4.035 -11.618 1.00 92.38 98 LEU A CA 1
ATOM 781 C C . LEU A 1 98 ? 17.138 -3.214 -10.332 1.00 92.38 98 LEU A C 1
ATOM 783 O O . LEU A 1 98 ? 17.504 -3.758 -9.290 1.00 92.38 98 LEU A O 1
ATOM 787 N N . TYR A 1 99 ? 16.775 -1.934 -10.404 1.00 95.44 99 TYR A N 1
ATOM 788 C CA . TYR A 1 99 ? 16.912 -0.958 -9.324 1.00 95.44 99 TYR A CA 1
ATOM 789 C C . TYR A 1 99 ? 15.588 -0.210 -9.106 1.00 95.44 99 TYR A C 1
ATOM 791 O O . TYR A 1 99 ? 15.433 0.919 -9.591 1.00 95.44 99 TYR A O 1
ATOM 799 N N . PRO A 1 100 ? 14.605 -0.832 -8.437 1.00 97.25 100 PRO A N 1
ATOM 800 C CA . PRO A 1 100 ? 13.335 -0.207 -8.144 1.00 97.25 100 PRO A CA 1
ATOM 801 C C . PRO A 1 100 ? 13.502 0.706 -6.933 1.00 97.25 100 PRO A C 1
ATOM 803 O O . PRO A 1 100 ? 14.362 0.499 -6.075 1.00 97.25 100 PRO A O 1
ATOM 806 N N . THR A 1 101 ? 12.664 1.727 -6.856 1.00 98.06 101 THR A N 1
ATOM 807 C CA . THR A 1 101 ? 12.626 2.661 -5.733 1.00 98.06 101 THR A CA 1
ATOM 808 C C . THR A 1 101 ? 11.236 2.668 -5.122 1.00 98.06 101 THR A C 1
ATOM 810 O O . THR A 1 101 ? 10.242 2.478 -5.822 1.00 98.06 101 THR A O 1
ATOM 813 N N . ALA A 1 102 ? 11.161 2.908 -3.816 1.00 98.00 102 ALA A N 1
ATOM 814 C CA . ALA A 1 102 ? 9.912 3.168 -3.121 1.00 98.00 102 ALA A CA 1
ATOM 815 C C . ALA A 1 102 ? 10.097 4.275 -2.087 1.00 98.00 102 ALA A C 1
ATOM 817 O O . ALA A 1 102 ? 11.167 4.424 -1.496 1.00 98.00 102 ALA A O 1
ATOM 818 N N . ASN A 1 103 ? 9.043 5.051 -1.874 1.00 97.81 103 ASN A N 1
ATOM 819 C CA . ASN A 1 103 ? 8.997 6.103 -0.874 1.00 97.81 103 ASN A CA 1
ATOM 820 C C . ASN A 1 103 ? 7.573 6.227 -0.312 1.00 97.81 103 ASN A C 1
ATOM 822 O O . ASN A 1 103 ? 6.596 6.117 -1.058 1.00 97.81 103 ASN A O 1
ATOM 826 N N . ILE A 1 104 ? 7.478 6.461 0.998 1.00 97.62 104 ILE A N 1
ATOM 827 C CA . ILE A 1 104 ? 6.244 6.844 1.684 1.00 97.62 104 ILE A CA 1
ATOM 828 C C . ILE A 1 104 ? 6.499 8.196 2.337 1.00 97.62 104 ILE A C 1
ATOM 830 O O . ILE A 1 104 ? 7.399 8.321 3.165 1.00 97.62 104 ILE A O 1
ATOM 834 N N . ASN A 1 105 ? 5.698 9.188 1.962 1.00 96.94 105 ASN A N 1
ATOM 8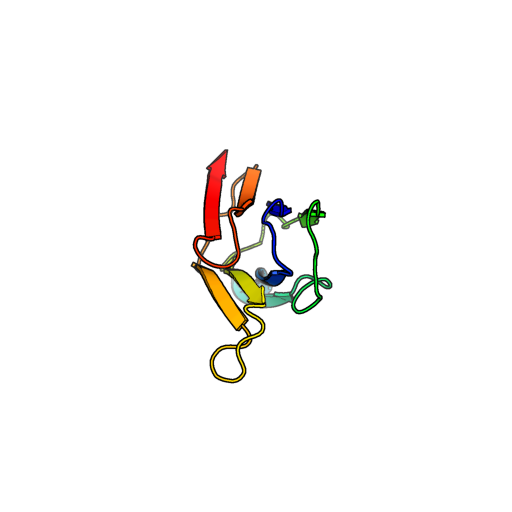35 C CA . ASN A 1 105 ? 5.711 10.510 2.574 1.00 96.94 105 ASN A CA 1
ATOM 836 C C . ASN A 1 105 ? 4.390 10.774 3.296 1.00 96.94 105 ASN A C 1
ATOM 838 O O . ASN A 1 105 ? 3.321 10.351 2.844 1.00 96.94 105 ASN A O 1
ATOM 842 N N . HIS A 1 106 ? 4.498 11.524 4.389 1.00 93.69 106 HIS A N 1
ATOM 843 C CA . HIS A 1 106 ? 3.395 11.943 5.238 1.00 93.69 106 HIS A CA 1
ATOM 844 C C . HIS A 1 106 ? 3.353 13.467 5.287 1.00 93.69 106 HIS A C 1
ATOM 846 O O . HIS A 1 106 ? 4.345 14.071 5.698 1.00 93.69 106 HIS A O 1
ATOM 852 N N . ASN A 1 107 ? 2.220 14.059 4.904 1.00 83.12 107 ASN A N 1
ATOM 853 C CA . ASN A 1 107 ? 1.937 15.484 5.097 1.00 83.12 107 ASN A CA 1
ATOM 854 C C . ASN A 1 107 ? 0.639 15.687 5.892 1.00 83.12 107 ASN A C 1
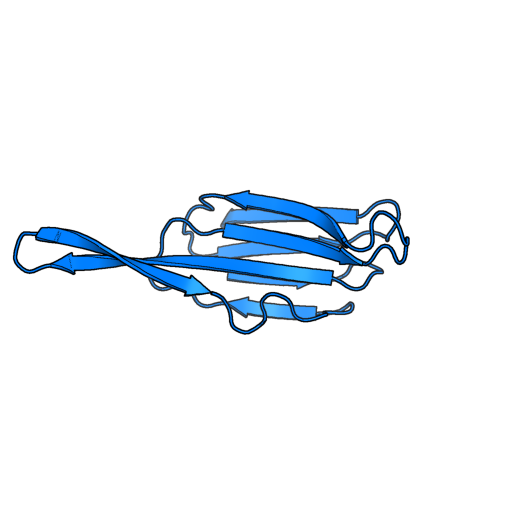ATOM 856 O O . ASN A 1 107 ? -0.276 14.822 5.817 1.00 83.12 107 ASN A O 1
#

InterPro domains:
  IPR001869 Thiol-activated cytolysin [PR01400] (5-22)
  IPR001869 Thiol-activated cytolysin [PR01400] (22-38)
  IPR001869 Thiol-activated cytolysin [PR01400] (80-100)
  IPR001869 Thiol-activated cytolysin [PS00481] (64-75)
  IPR035390 Thiol-activated cytolysin C-terminal [PF17440] (1-100)
  IPR036359 Thiol-activated cytolysin superfamily [SSF56978] (1-106)
  IPR038700 Thiol-activated cytolysin, C-terminal domain superfamily [G3DSA:2.60.40.1430] (1-106)

pLDDT: mean 96.17, std 4.65, range [73.0, 98.75]

Organism: Bacillus mycoides (NCBI:txid1405)

Foldseek 3Di:
DKEFEAAQFKKFKWKKWWQWDADPVRDIDTDIDTDPRGPPIDHPGDMDDDDDDPRTWFIWMWMWTQLVDPVPRTDTQDTDTGDDDAPDWYWYWYYYSVDIHIDIDGD

Secondary structure (DSSP, 8-state):
-EEEE-SBS-EEEEEEEEEEEE-TTS-EEEEEEE-TTTT--BPSSEEEE----TTEEEEEEEEEEE---TT-SEEEEEEEEEE---S-EEEEEEEBSSSEEEEEEE-

Radius of gyration: 15.34 Å; chains: 1; bounding box: 39×34×42 Å